Protein AF-T1A8P7-F1 (afdb_monomer_lite)

InterPro domains:
  IPR002156 Ribonuclease H domain [PF00075] (17-75)
  IPR002156 Ribonuclease H domain [PS50879] (1-76)
  IPR012337 Ribonuclease H-like superfamily [SSF53098] (6-75)
  IPR036397 Ribonuclease H superfamily [G3DSA:3.30.420.10] (1-76)

Sequence (76 aa):
MIETPEGESVERNGFLGHGTNQIAELTGAIEGLKATPAGASVLLVSDSQYVIKGLTEWRRGWERRGWRNSQGDPVA

Organism: NCBI:txid410659

Structure (mmCIF, N/CA/C/O backbone):
data_AF-T1A8P7-F1
#
_entry.id   AF-T1A8P7-F1
#
loop_
_atom_site.group_PDB
_atom_site.id
_atom_site.type_symbol
_atom_site.label_atom_id
_atom_site.label_alt_id
_atom_site.label_comp_id
_atom_site.label_asym_id
_atom_site.label_entity_id
_atom_site.label_seq_id
_atom_site.pdbx_PDB_ins_code
_atom_site.Cartn_x
_atom_site.Cartn_y
_atom_site.Cartn_z
_atom_site.occupancy
_atom_site.B_iso_or_equiv
_atom_site.auth_seq_id
_atom_site.auth_comp_id
_atom_site.auth_asym_id
_atom_site.auth_atom_id
_atom_site.pdbx_PDB_model_num
ATOM 1 N N . MET A 1 1 ? 0.509 0.716 12.761 1.00 90.25 1 MET A N 1
ATOM 2 C CA . MET A 1 1 ? -0.412 1.287 13.762 1.00 90.25 1 MET A CA 1
ATOM 3 C C . MET A 1 1 ? -1.607 1.853 13.025 1.00 90.25 1 MET A C 1
ATOM 5 O O . MET A 1 1 ? -1.416 2.431 11.963 1.00 90.25 1 MET A O 1
ATOM 9 N N . ILE A 1 2 ? -2.808 1.624 13.534 1.00 93.38 2 ILE A N 1
ATOM 10 C CA . ILE A 1 2 ? -4.052 2.190 13.012 1.00 93.38 2 ILE A CA 1
ATOM 11 C C . ILE A 1 2 ? -4.663 2.961 14.169 1.00 93.38 2 ILE A C 1
ATOM 13 O O . ILE A 1 2 ? -4.795 2.392 15.248 1.00 93.38 2 ILE A O 1
ATOM 17 N N . GLU A 1 3 ? -4.997 4.224 13.946 1.00 96.00 3 GLU A N 1
ATOM 18 C CA . GLU A 1 3 ? -5.620 5.093 14.941 1.00 96.00 3 GLU A CA 1
ATOM 19 C C . GLU A 1 3 ? -7.012 5.497 14.452 1.00 96.00 3 GLU A C 1
ATOM 21 O O . GLU A 1 3 ? -7.200 5.822 13.275 1.00 96.00 3 GLU A O 1
ATOM 26 N N . THR A 1 4 ? -7.995 5.406 15.342 1.00 93.25 4 THR A N 1
ATOM 27 C CA . THR A 1 4 ? -9.379 5.826 15.102 1.00 93.25 4 THR A CA 1
ATOM 28 C C . THR A 1 4 ? -9.545 7.319 15.403 1.00 93.25 4 THR A C 1
ATOM 30 O O . THR A 1 4 ? -8.745 7.886 16.149 1.00 93.25 4 THR A O 1
ATOM 33 N N . PRO A 1 5 ? -10.590 7.983 14.877 1.00 91.50 5 PRO A N 1
ATOM 34 C CA . PRO A 1 5 ? -10.899 9.369 15.239 1.00 91.50 5 PRO A CA 1
ATOM 35 C C . PRO A 1 5 ? -11.090 9.596 16.747 1.00 91.50 5 PRO A C 1
ATOM 37 O O . PRO A 1 5 ? -10.853 10.696 17.239 1.00 91.50 5 PRO A O 1
ATOM 40 N N . GLU A 1 6 ? -11.501 8.562 17.482 1.00 93.50 6 GLU A N 1
ATOM 41 C CA . GLU A 1 6 ? -11.692 8.569 18.933 1.00 93.50 6 GLU A CA 1
ATOM 42 C C . GLU A 1 6 ? -10.369 8.450 19.718 1.00 93.50 6 GLU A C 1
ATOM 44 O O . GLU A 1 6 ? -10.369 8.525 20.947 1.00 93.50 6 GLU A O 1
ATOM 49 N N . GLY A 1 7 ? -9.236 8.290 19.023 1.00 92.75 7 GLY A N 1
ATOM 50 C CA . GLY A 1 7 ? -7.904 8.151 19.616 1.00 92.75 7 GLY A CA 1
ATOM 51 C C . GLY A 1 7 ? -7.559 6.725 20.048 1.00 92.75 7 GLY A C 1
ATOM 52 O O . GLY A 1 7 ? -6.517 6.501 20.665 1.00 92.75 7 GLY A O 1
ATOM 53 N N . GLU A 1 8 ? -8.402 5.737 19.732 1.00 93.69 8 GLU A N 1
ATOM 54 C CA . GLU A 1 8 ? -8.060 4.333 19.956 1.00 93.69 8 GLU A CA 1
ATOM 55 C C . GLU A 1 8 ? -7.035 3.890 18.916 1.00 93.69 8 GLU A C 1
ATOM 57 O O . GLU A 1 8 ? -7.261 4.048 17.713 1.00 93.69 8 GLU A O 1
ATOM 62 N N . SER A 1 9 ? -5.925 3.308 19.369 1.00 94.25 9 SER A N 1
ATOM 63 C CA . SER A 1 9 ? -4.858 2.835 18.493 1.00 94.25 9 SER A CA 1
ATOM 64 C C . SER A 1 9 ? -4.627 1.335 18.630 1.00 94.25 9 SER A C 1
ATOM 66 O O . SER A 1 9 ? -4.677 0.754 19.714 1.00 94.25 9 SER A O 1
ATOM 68 N N . VAL A 1 10 ? -4.363 0.692 17.494 1.00 94.19 10 VAL A N 1
ATOM 69 C CA . VAL A 1 10 ? -4.007 -0.724 17.417 1.00 94.19 10 VAL A CA 1
ATOM 70 C C . VAL A 1 10 ? -2.716 -0.867 16.627 1.00 94.19 10 VAL A C 1
ATOM 72 O O . VAL A 1 10 ? -2.606 -0.443 15.471 1.00 94.19 10 VAL A O 1
ATOM 75 N N . GLU A 1 11 ? -1.722 -1.507 17.235 1.00 95.06 11 GLU A N 1
ATOM 76 C CA . GLU A 1 11 ? -0.509 -1.917 16.542 1.00 95.06 11 GLU A CA 1
ATOM 77 C C . GLU A 1 11 ? -0.664 -3.329 15.973 1.00 95.06 11 GLU A C 1
ATOM 79 O O . GLU A 1 11 ? -1.234 -4.224 16.597 1.00 95.06 11 GLU A O 1
ATOM 84 N N . ARG A 1 12 ? -0.161 -3.524 14.754 1.00 92.00 12 ARG A N 1
ATOM 85 C CA . ARG A 1 12 ? -0.112 -4.822 14.087 1.00 92.00 12 ARG A CA 1
ATOM 86 C C . ARG A 1 12 ? 1.264 -4.997 13.467 1.00 92.00 12 ARG A C 1
ATOM 88 O O . ARG A 1 12 ? 1.788 -4.063 12.865 1.00 92.00 12 ARG A O 1
ATOM 95 N N . ASN A 1 13 ? 1.803 -6.200 13.596 1.00 91.75 13 ASN A N 1
ATOM 96 C CA . ASN A 1 13 ? 3.027 -6.652 12.951 1.00 91.75 13 ASN A CA 1
ATOM 97 C C . ASN A 1 13 ? 2.803 -8.067 12.399 1.00 91.75 13 ASN A C 1
ATOM 99 O O . ASN A 1 13 ? 1.827 -8.735 12.747 1.00 91.75 13 ASN A O 1
ATOM 103 N N . GLY A 1 14 ? 3.676 -8.504 11.498 1.00 88.69 14 GLY A N 1
ATOM 104 C CA . GLY A 1 14 ? 3.565 -9.812 10.869 1.00 88.69 14 GLY A CA 1
ATOM 105 C C . GLY A 1 14 ? 4.864 -10.227 10.197 1.00 88.69 14 GLY A C 1
ATOM 106 O O . GLY A 1 14 ? 5.680 -9.387 9.818 1.00 88.69 14 GLY A O 1
ATOM 107 N N . PHE A 1 15 ? 5.049 -11.537 10.056 1.00 90.00 15 PHE A N 1
ATOM 108 C CA . PHE A 1 15 ? 6.190 -12.111 9.358 1.00 90.00 15 PHE A CA 1
ATOM 109 C C . PHE A 1 15 ? 5.826 -12.394 7.900 1.00 90.00 15 PHE A C 1
ATOM 111 O O . PHE A 1 15 ? 4.894 -13.145 7.624 1.00 90.00 15 PHE A O 1
ATOM 118 N N . LEU A 1 16 ? 6.579 -11.802 6.972 1.00 88.88 16 LEU A N 1
ATOM 119 C CA . LEU A 1 16 ? 6.360 -11.962 5.533 1.00 88.88 16 LEU A CA 1
ATOM 120 C C . LEU A 1 16 ? 6.922 -13.290 4.985 1.00 88.88 16 LEU A C 1
ATOM 122 O O . LEU A 1 16 ? 6.580 -13.696 3.878 1.00 88.88 16 LEU A O 1
ATOM 126 N N . GLY A 1 17 ? 7.787 -13.987 5.729 1.00 90.31 17 GLY A N 1
ATOM 127 C CA . GLY A 1 17 ? 8.525 -15.120 5.177 1.00 90.31 17 GLY A CA 1
ATOM 128 C C . GLY A 1 17 ? 9.637 -14.644 4.249 1.00 90.31 17 GLY A C 1
ATOM 129 O O . GLY A 1 17 ? 10.550 -13.938 4.675 1.00 90.31 17 GLY A O 1
ATOM 130 N N . HIS A 1 18 ? 9.563 -15.044 2.981 1.00 88.25 18 HIS A N 1
ATOM 131 C CA . HIS A 1 18 ? 10.502 -14.609 1.953 1.00 88.25 18 HIS A CA 1
ATOM 132 C C . HIS A 1 18 ? 9.998 -13.334 1.268 1.00 88.25 18 HIS A C 1
ATOM 134 O O . HIS A 1 18 ? 8.898 -13.310 0.722 1.00 88.25 18 HIS A O 1
ATOM 140 N N . GLY A 1 19 ? 10.816 -12.286 1.259 1.00 88.44 19 GLY A N 1
ATOM 141 C CA . GLY A 1 19 ? 10.490 -11.029 0.597 1.00 88.44 19 GLY A CA 1
ATOM 142 C C . GLY A 1 19 ? 11.577 -9.979 0.786 1.00 88.44 19 GLY A C 1
ATOM 143 O O . GLY A 1 19 ? 12.562 -10.194 1.490 1.00 88.44 19 GLY A O 1
ATOM 144 N N . THR A 1 20 ? 11.396 -8.834 0.137 1.00 93.38 20 THR A N 1
ATOM 145 C CA . THR A 1 20 ? 12.261 -7.660 0.290 1.00 93.38 20 THR A CA 1
ATOM 146 C C . THR A 1 20 ? 11.617 -6.649 1.235 1.00 93.38 20 THR A C 1
ATOM 148 O O . THR A 1 20 ? 10.422 -6.736 1.528 1.00 93.38 20 THR A O 1
ATOM 151 N N . ASN A 1 21 ? 12.385 -5.643 1.663 1.00 92.50 21 ASN A N 1
ATOM 152 C CA . ASN A 1 21 ? 11.858 -4.548 2.479 1.00 92.50 21 ASN A CA 1
ATOM 153 C C . ASN A 1 21 ? 10.652 -3.853 1.815 1.00 92.50 21 ASN A C 1
ATOM 155 O O . ASN A 1 21 ? 9.634 -3.635 2.458 1.00 92.50 21 ASN A O 1
ATOM 159 N N . GLN A 1 22 ? 10.713 -3.606 0.502 1.00 93.31 22 GLN A N 1
ATOM 160 C CA . GLN A 1 22 ? 9.624 -2.947 -0.235 1.00 93.31 22 GLN A CA 1
ATOM 161 C C . GLN A 1 22 ? 8.334 -3.785 -0.254 1.00 93.31 22 GLN A C 1
ATOM 163 O O . GLN A 1 22 ? 7.238 -3.233 -0.158 1.00 93.31 22 GLN A O 1
ATOM 168 N N . ILE A 1 23 ? 8.449 -5.119 -0.332 1.00 93.94 23 ILE A N 1
ATOM 169 C CA . ILE A 1 23 ? 7.287 -6.017 -0.236 1.00 93.94 23 ILE A CA 1
ATOM 170 C C . ILE A 1 23 ? 6.698 -5.954 1.178 1.00 93.94 23 ILE A C 1
ATOM 172 O O . ILE A 1 23 ? 5.478 -5.892 1.323 1.00 93.94 23 ILE A O 1
ATOM 176 N N . ALA A 1 24 ? 7.538 -5.933 2.217 1.00 93.88 24 ALA A N 1
ATOM 177 C CA . ALA A 1 24 ? 7.080 -5.827 3.602 1.00 93.88 24 ALA A CA 1
ATOM 178 C C . ALA A 1 24 ? 6.358 -4.498 3.870 1.00 93.88 24 ALA A C 1
ATOM 180 O O . ALA A 1 24 ? 5.278 -4.500 4.459 1.00 93.88 24 ALA A O 1
ATOM 181 N N . GLU A 1 25 ? 6.893 -3.385 3.368 1.00 94.44 25 GLU A N 1
ATOM 182 C CA . GLU A 1 25 ? 6.286 -2.055 3.491 1.00 94.44 25 GLU A CA 1
ATOM 183 C C . GLU A 1 25 ? 4.925 -1.974 2.784 1.00 94.44 25 GLU A C 1
ATOM 185 O O . GLU A 1 25 ? 3.940 -1.530 3.380 1.00 94.44 25 GLU A O 1
ATOM 190 N N . LEU A 1 26 ? 4.828 -2.465 1.541 1.00 93.94 26 LEU A N 1
ATOM 191 C CA . LEU A 1 26 ? 3.550 -2.531 0.824 1.00 93.94 26 LEU A CA 1
ATOM 192 C C . LEU A 1 26 ? 2.549 -3.460 1.511 1.00 93.94 26 LEU A C 1
ATOM 194 O O . LEU A 1 26 ? 1.371 -3.124 1.605 1.00 93.94 26 LEU A O 1
ATOM 198 N N . THR A 1 27 ? 3.008 -4.606 2.017 1.00 94.69 27 THR A N 1
ATOM 199 C CA . THR A 1 27 ? 2.157 -5.544 2.759 1.00 94.69 27 THR A CA 1
ATOM 200 C C . THR A 1 27 ? 1.601 -4.878 4.012 1.00 94.69 27 THR A C 1
ATOM 202 O O . THR A 1 27 ? 0.397 -4.936 4.247 1.00 94.69 27 THR A O 1
ATOM 205 N N . GLY A 1 28 ? 2.438 -4.170 4.775 1.00 94.19 28 GLY A N 1
ATOM 206 C CA . GLY A 1 28 ? 2.004 -3.409 5.946 1.00 94.19 28 GLY A CA 1
ATOM 207 C C . GLY A 1 28 ? 0.941 -2.360 5.606 1.00 94.19 28 GLY A C 1
ATOM 208 O O . GLY A 1 28 ? -0.072 -2.271 6.300 1.00 94.19 28 GLY A O 1
ATOM 209 N N . ALA A 1 29 ? 1.120 -1.618 4.508 1.00 94.69 29 ALA A N 1
ATOM 210 C CA . ALA A 1 29 ? 0.131 -0.647 4.040 1.00 94.69 29 ALA A CA 1
ATOM 211 C C . ALA A 1 29 ? -1.197 -1.312 3.622 1.00 94.69 29 ALA A C 1
ATOM 213 O O . ALA A 1 29 ? -2.269 -0.835 3.993 1.00 94.69 29 ALA A O 1
ATOM 214 N N . ILE A 1 30 ? -1.141 -2.432 2.891 1.00 94.00 30 ILE A N 1
ATOM 215 C CA . ILE A 1 30 ? -2.325 -3.189 2.451 1.00 94.00 30 ILE A CA 1
ATOM 216 C C . ILE A 1 30 ? -3.100 -3.741 3.649 1.00 94.00 30 ILE A C 1
ATOM 218 O O . ILE A 1 30 ? -4.315 -3.563 3.726 1.00 94.00 30 ILE A O 1
ATOM 222 N N . GLU A 1 31 ? -2.420 -4.398 4.588 1.00 94.94 31 GLU A N 1
ATOM 223 C CA . GLU A 1 31 ? -3.059 -4.972 5.774 1.00 94.94 31 GLU A CA 1
ATOM 224 C C . GLU A 1 31 ? -3.611 -3.884 6.702 1.00 94.94 31 GLU A C 1
ATOM 226 O O . GLU A 1 31 ? -4.700 -4.039 7.256 1.00 94.94 31 GLU A O 1
ATOM 231 N N . GLY A 1 32 ? -2.917 -2.744 6.805 1.00 94.31 32 GLY A N 1
ATOM 232 C CA . GLY A 1 32 ? -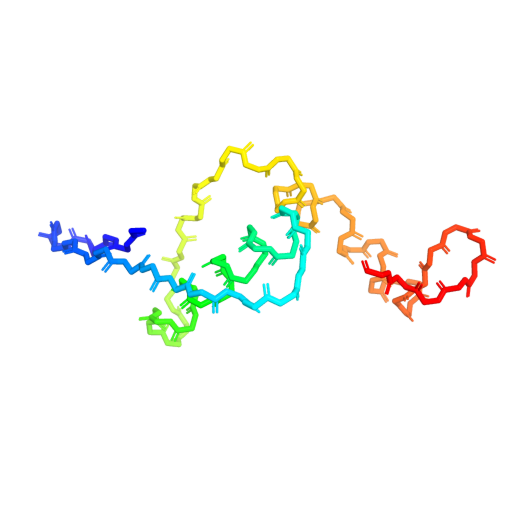3.417 -1.559 7.495 1.00 94.31 32 GLY A CA 1
ATOM 233 C C . GLY A 1 32 ? -4.748 -1.073 6.920 1.00 94.31 32 GLY A C 1
ATOM 234 O O . GLY A 1 32 ? -5.713 -0.913 7.661 1.00 94.31 32 GLY A O 1
ATOM 235 N N . LEU A 1 33 ? -4.831 -0.913 5.594 1.00 94.06 33 LEU A N 1
ATOM 236 C CA . LEU A 1 33 ? -6.055 -0.483 4.910 1.00 94.06 33 LEU A CA 1
ATOM 237 C C . LEU A 1 33 ? -7.183 -1.523 5.001 1.00 94.06 33 LEU A C 1
ATOM 239 O O . LEU A 1 33 ? -8.329 -1.150 5.235 1.00 94.06 33 LEU A O 1
ATOM 243 N N . LYS A 1 34 ? -6.885 -2.824 4.876 1.00 94.50 34 LYS A N 1
ATOM 244 C CA . LYS A 1 34 ? -7.885 -3.902 5.031 1.00 94.50 34 LYS A CA 1
ATOM 245 C C . LYS A 1 34 ? -8.514 -3.945 6.422 1.00 94.50 34 LYS A C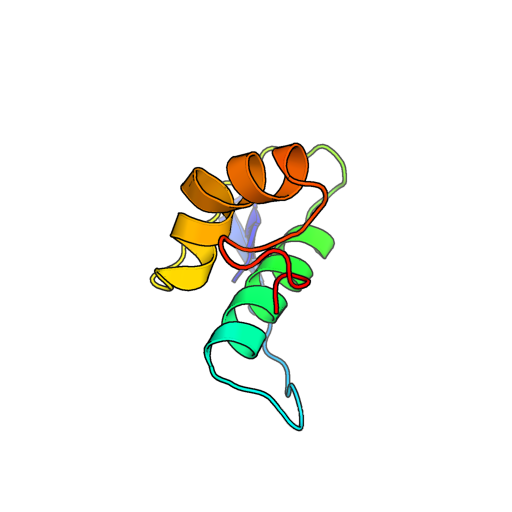 1
ATOM 247 O O . LYS A 1 34 ? -9.645 -4.398 6.564 1.00 94.50 34 LYS A O 1
ATOM 252 N N . ALA A 1 35 ? -7.778 -3.510 7.440 1.00 94.06 35 ALA A N 1
ATOM 253 C CA . ALA A 1 35 ? -8.275 -3.429 8.805 1.00 94.06 35 ALA A CA 1
ATOM 254 C C . ALA A 1 35 ? -9.124 -2.171 9.068 1.00 94.06 35 ALA A C 1
ATOM 256 O O . ALA A 1 35 ? -9.722 -2.070 10.138 1.00 94.06 35 ALA A O 1
ATOM 257 N N . THR A 1 36 ? -9.207 -1.232 8.117 1.00 93.81 36 THR A N 1
ATOM 258 C CA . THR A 1 36 ? -10.106 -0.072 8.214 1.00 93.81 36 THR A CA 1
ATOM 259 C C . THR A 1 36 ? -11.492 -0.380 7.636 1.00 93.81 36 THR A C 1
ATOM 261 O O . THR A 1 36 ? -11.605 -1.194 6.714 1.00 93.81 36 THR A O 1
ATOM 264 N N . PRO A 1 37 ? -12.569 0.252 8.144 1.00 93.69 37 PRO A N 1
ATOM 265 C CA . PRO A 1 37 ? -13.909 0.067 7.598 1.00 93.69 37 PRO A CA 1
ATOM 266 C C . PRO A 1 37 ? -13.988 0.424 6.108 1.00 93.69 37 PRO A C 1
ATOM 268 O O . PRO A 1 37 ? -13.418 1.419 5.656 1.00 93.69 37 PRO A O 1
ATOM 271 N N . ALA A 1 38 ? -14.745 -0.358 5.338 1.00 94.56 38 ALA A N 1
ATOM 2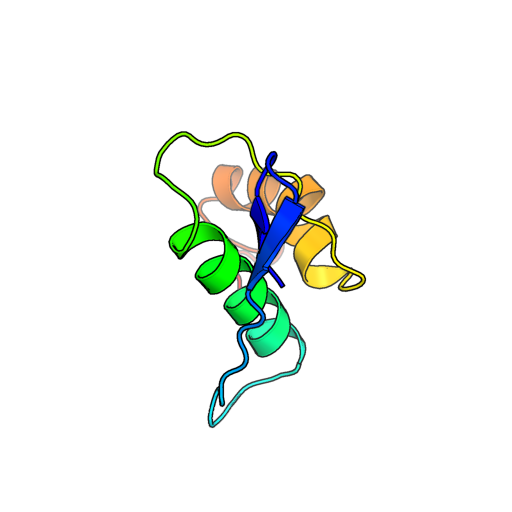72 C CA . ALA A 1 38 ? -14.957 -0.077 3.923 1.00 94.56 38 ALA A CA 1
ATOM 273 C C . ALA A 1 38 ? -15.601 1.310 3.729 1.00 94.56 38 ALA A C 1
ATOM 275 O O . ALA A 1 38 ? -16.615 1.626 4.348 1.00 94.56 38 ALA A O 1
ATOM 276 N N . GLY A 1 39 ? -15.011 2.131 2.856 1.00 94.06 39 GLY A N 1
ATOM 277 C CA . GLY A 1 39 ? -15.466 3.501 2.595 1.00 94.06 39 GLY A CA 1
ATOM 278 C C . GLY A 1 39 ? -14.959 4.554 3.587 1.00 94.06 39 GLY A C 1
ATOM 279 O O . GLY A 1 39 ? -15.273 5.730 3.414 1.00 94.06 39 GLY A O 1
ATOM 280 N N . ALA A 1 40 ? -14.162 4.174 4.592 1.00 94.00 40 ALA A N 1
ATOM 281 C CA . ALA A 1 40 ? -13.532 5.135 5.488 1.00 94.00 40 ALA A CA 1
ATOM 282 C C . ALA A 1 40 ? -12.525 6.030 4.745 1.00 94.00 40 ALA A C 1
ATOM 284 O O . ALA A 1 40 ? -11.785 5.581 3.866 1.00 94.00 40 ALA A O 1
ATOM 285 N N . SER A 1 41 ? -12.471 7.304 5.136 1.00 94.50 41 SER A N 1
ATOM 286 C CA . SER A 1 41 ? -11.392 8.205 4.732 1.00 94.50 41 SER A CA 1
ATOM 287 C C . SER A 1 41 ? -10.181 7.955 5.625 1.00 94.50 41 SER A C 1
ATOM 289 O O . SER A 1 41 ? -10.270 8.127 6.838 1.00 94.50 41 SER A O 1
ATOM 291 N N . VAL A 1 42 ? -9.054 7.561 5.033 1.00 94.38 42 VAL A N 1
ATOM 292 C CA . VAL A 1 42 ? -7.838 7.172 5.763 1.00 94.38 42 VAL A CA 1
ATOM 293 C C . VAL A 1 42 ? -6.681 8.098 5.396 1.00 94.38 42 VAL A C 1
ATOM 295 O O . VAL A 1 42 ? -6.405 8.313 4.215 1.00 94.38 42 VAL A O 1
ATOM 298 N N . LEU A 1 43 ? -5.970 8.606 6.406 1.00 94.94 43 LEU A N 1
ATOM 299 C CA . LEU A 1 43 ? -4.656 9.224 6.235 1.00 94.94 43 LEU A CA 1
ATOM 300 C C . LEU A 1 43 ? -3.581 8.145 6.401 1.00 94.94 43 LEU A C 1
ATOM 302 O O . LEU A 1 43 ? -3.326 7.679 7.508 1.00 94.94 43 LEU A O 1
ATOM 306 N N . LEU A 1 44 ? -2.944 7.749 5.299 1.00 94.12 44 LEU A N 1
ATOM 307 C CA . LEU A 1 44 ? -1.813 6.825 5.341 1.00 94.12 44 LEU A CA 1
ATOM 308 C C . LEU A 1 44 ? -0.512 7.609 5.544 1.00 94.12 44 LEU A C 1
ATOM 310 O O . LEU A 1 44 ? -0.113 8.385 4.676 1.00 94.12 44 LEU A O 1
ATOM 314 N N . VAL A 1 45 ? 0.164 7.369 6.666 1.00 94.88 45 VAL A N 1
ATOM 315 C CA . VAL A 1 45 ? 1.487 7.932 6.968 1.00 94.88 45 VAL A CA 1
ATOM 316 C C . VAL A 1 45 ? 2.530 6.826 6.841 1.00 94.88 45 VAL A C 1
ATOM 318 O O . VAL A 1 45 ? 2.387 5.761 7.437 1.00 94.88 45 VAL A O 1
ATOM 321 N N . SER A 1 46 ? 3.572 7.064 6.046 1.00 94.94 46 SER A N 1
ATOM 322 C CA . SER A 1 46 ? 4.676 6.124 5.847 1.00 94.94 46 SER A CA 1
ATOM 323 C C . SER A 1 46 ? 5.960 6.882 5.517 1.00 94.94 46 SER A C 1
ATOM 325 O O . SER A 1 46 ? 5.921 7.894 4.818 1.00 94.94 46 SER A O 1
ATOM 327 N N . ASP A 1 47 ? 7.092 6.386 6.007 1.00 94.19 47 ASP A N 1
ATOM 328 C CA . ASP A 1 47 ? 8.441 6.816 5.629 1.00 94.19 47 ASP A CA 1
ATOM 329 C C . ASP A 1 47 ? 8.966 6.084 4.378 1.00 94.19 47 ASP A C 1
ATOM 331 O O . ASP A 1 47 ? 9.925 6.535 3.744 1.00 94.19 47 ASP A O 1
ATOM 335 N N . SER A 1 48 ? 8.294 5.006 3.957 1.00 95.25 48 SER A N 1
ATOM 336 C CA . SER A 1 48 ? 8.605 4.281 2.728 1.00 95.25 48 SER A CA 1
ATOM 337 C C . SER A 1 48 ? 8.321 5.135 1.497 1.00 95.25 48 SER A C 1
ATOM 339 O O . SER A 1 48 ? 7.176 5.348 1.083 1.00 95.25 48 SER A O 1
ATOM 341 N N . GLN A 1 49 ? 9.392 5.548 0.822 1.00 94.19 49 GLN A N 1
ATOM 342 C CA . GLN A 1 49 ? 9.286 6.195 -0.484 1.00 94.19 49 GLN A CA 1
ATOM 343 C C . GLN A 1 49 ? 8.624 5.287 -1.527 1.00 94.19 49 GLN A C 1
ATOM 345 O O . GLN A 1 49 ? 7.967 5.801 -2.431 1.00 94.19 49 GLN A O 1
ATOM 350 N N . TYR A 1 50 ? 8.764 3.962 -1.407 1.00 93.25 50 TYR A N 1
ATOM 351 C CA . TYR A 1 50 ? 8.148 3.023 -2.343 1.00 93.25 50 TYR A CA 1
ATOM 352 C C . TYR A 1 50 ? 6.624 3.030 -2.217 1.00 93.25 50 TYR A C 1
ATOM 354 O O . TYR A 1 50 ? 5.927 3.144 -3.224 1.00 93.25 50 TYR A O 1
ATOM 362 N N . VAL A 1 51 ? 6.101 2.997 -0.985 1.00 95.00 51 VAL A N 1
ATOM 363 C CA . VAL A 1 51 ? 4.656 3.091 -0.723 1.00 95.00 51 VAL A CA 1
ATOM 364 C C . VAL A 1 51 ? 4.117 4.444 -1.182 1.00 95.00 51 VAL A C 1
ATOM 366 O O . VAL A 1 51 ? 3.145 4.493 -1.938 1.00 95.00 51 VAL A O 1
ATOM 369 N N . ILE A 1 52 ? 4.766 5.541 -0.775 1.00 95.12 52 ILE A N 1
ATOM 370 C CA . ILE A 1 52 ? 4.300 6.895 -1.096 1.00 95.12 52 ILE A CA 1
ATOM 371 C C . ILE A 1 52 ? 4.280 7.115 -2.610 1.00 95.12 52 ILE A C 1
ATOM 373 O O . ILE A 1 52 ? 3.218 7.407 -3.158 1.00 95.12 52 ILE A O 1
ATOM 377 N N . LYS A 1 53 ? 5.405 6.912 -3.309 1.00 94.50 53 LYS A N 1
ATOM 378 C CA . LYS A 1 53 ? 5.471 7.118 -4.765 1.00 94.50 53 LYS A CA 1
ATOM 379 C C . LYS A 1 53 ? 4.632 6.109 -5.534 1.00 94.50 53 LYS A C 1
ATOM 381 O O . LYS A 1 53 ? 4.016 6.469 -6.537 1.00 94.50 53 LYS A O 1
ATOM 386 N N . GLY A 1 54 ? 4.551 4.870 -5.049 1.00 93.19 54 GLY A N 1
ATOM 387 C CA . GLY A 1 54 ? 3.659 3.854 -5.594 1.00 93.19 54 GLY A CA 1
ATOM 388 C C . GLY A 1 54 ? 2.221 4.359 -5.668 1.00 93.19 54 GLY A C 1
ATOM 389 O O . GLY A 1 54 ? 1.610 4.312 -6.734 1.00 93.19 54 GLY A O 1
ATOM 390 N N . LEU A 1 55 ? 1.705 4.923 -4.574 1.00 91.69 55 LEU A N 1
ATOM 391 C CA . LEU A 1 55 ? 0.323 5.397 -4.480 1.00 91.69 55 LEU A CA 1
ATOM 392 C C . LEU A 1 5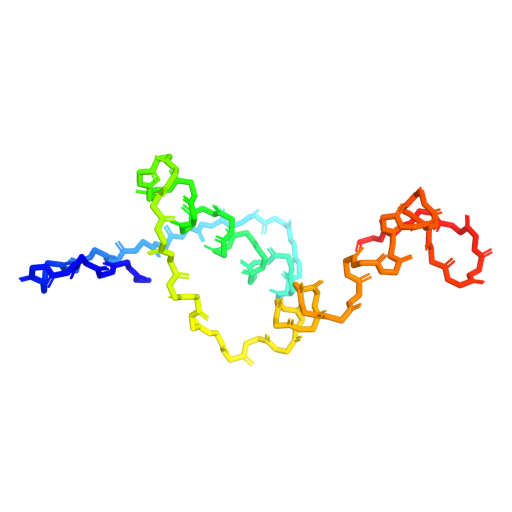5 ? 0.075 6.742 -5.179 1.00 91.69 55 LEU A C 1
ATOM 394 O O . LEU A 1 55 ? -0.988 6.918 -5.789 1.00 91.69 55 LEU A O 1
ATOM 398 N N . THR A 1 56 ? 1.017 7.685 -5.096 1.00 92.12 56 THR A N 1
ATOM 399 C CA . THR A 1 56 ? 0.816 9.071 -5.555 1.00 92.12 56 THR A CA 1
ATOM 400 C C . THR A 1 56 ? 1.279 9.318 -6.991 1.00 92.12 56 THR A C 1
ATOM 402 O O . THR A 1 56 ? 0.640 10.093 -7.706 1.00 92.12 56 THR A O 1
ATOM 405 N N . GLU A 1 57 ? 2.333 8.636 -7.448 1.00 93.38 57 GLU A N 1
ATOM 406 C CA . GLU A 1 57 ? 2.985 8.888 -8.739 1.00 93.38 57 GLU A CA 1
ATOM 407 C C . GLU A 1 57 ? 2.811 7.719 -9.719 1.00 93.38 57 GLU A C 1
ATOM 409 O O . GLU A 1 57 ? 2.308 7.895 -10.834 1.00 93.38 57 GLU A O 1
ATOM 414 N N . TRP A 1 58 ? 3.226 6.511 -9.327 1.00 92.50 58 TRP A N 1
ATOM 415 C CA . TRP A 1 58 ? 3.437 5.409 -10.270 1.00 92.50 58 TRP A CA 1
ATOM 416 C C . TRP A 1 58 ? 2.159 4.663 -10.625 1.00 92.50 58 TRP A C 1
ATOM 418 O O . TRP A 1 58 ? 1.940 4.395 -11.809 1.00 92.50 58 TRP A O 1
ATOM 428 N N . ARG A 1 59 ? 1.283 4.392 -9.645 1.00 92.75 59 ARG A N 1
ATOM 429 C CA . ARG A 1 59 ? 0.034 3.635 -9.841 1.00 92.75 59 ARG A CA 1
ATOM 430 C C . ARG A 1 59 ? -0.771 4.152 -11.025 1.00 92.75 59 ARG A C 1
ATOM 432 O O . ARG A 1 59 ? -1.117 3.380 -11.911 1.00 92.75 59 ARG A O 1
ATOM 439 N N . ARG A 1 60 ? -0.999 5.468 -11.100 1.00 91.69 60 ARG A N 1
ATOM 440 C CA . ARG A 1 60 ? -1.756 6.091 -12.204 1.00 91.69 60 ARG A CA 1
ATOM 441 C C . ARG A 1 60 ? -1.114 5.820 -13.568 1.00 91.69 60 ARG A C 1
ATOM 443 O O . ARG A 1 60 ? -1.806 5.645 -14.569 1.00 91.69 60 ARG A O 1
ATOM 450 N N . GLY A 1 61 ? 0.216 5.817 -13.624 1.00 92.44 61 GLY A N 1
ATOM 451 C CA . GLY A 1 61 ? 0.976 5.523 -14.834 1.00 92.44 61 GLY A CA 1
ATOM 452 C C . GLY A 1 61 ? 0.970 4.041 -15.207 1.00 92.44 61 GLY A C 1
ATOM 453 O O . GLY A 1 61 ? 0.967 3.731 -16.398 1.00 92.44 61 GLY A O 1
ATOM 454 N N . TRP A 1 62 ? 0.980 3.141 -14.225 1.00 93.38 62 TRP A N 1
ATOM 455 C CA . TRP A 1 62 ? 0.878 1.698 -14.439 1.00 93.38 62 TRP A CA 1
ATOM 456 C C . TRP A 1 62 ? -0.524 1.291 -14.876 1.00 93.38 62 TRP A C 1
ATOM 458 O O . TRP A 1 62 ? -0.645 0.616 -15.890 1.00 93.38 62 TRP A O 1
ATOM 468 N N . GLU A 1 63 ? -1.575 1.774 -14.210 1.00 93.31 63 GLU A N 1
ATOM 469 C CA . GLU A 1 63 ? -2.974 1.534 -14.592 1.00 93.31 63 GLU A CA 1
ATOM 470 C C . GLU A 1 63 ? -3.224 1.937 -16.053 1.00 93.31 63 GLU A C 1
ATOM 472 O O . GLU A 1 63 ? -3.733 1.142 -16.841 1.00 93.31 63 GLU A O 1
ATOM 477 N N . ARG A 1 64 ? -2.757 3.127 -16.461 1.00 93.12 64 ARG A N 1
ATOM 478 C CA . ARG A 1 64 ? -2.856 3.596 -17.856 1.00 93.12 64 ARG A CA 1
ATOM 479 C C . ARG A 1 64 ? -2.116 2.695 -18.850 1.00 93.12 64 ARG A C 1
ATOM 481 O O . ARG A 1 64 ? -2.517 2.600 -20.004 1.00 93.12 64 ARG A O 1
ATOM 488 N N . ARG A 1 65 ? -1.023 2.063 -18.420 1.00 92.50 65 ARG A N 1
ATOM 489 C CA . ARG A 1 65 ? -0.188 1.167 -19.237 1.00 92.50 65 ARG A CA 1
ATOM 490 C C . ARG A 1 65 ? -0.564 -0.310 -19.086 1.00 92.50 65 ARG A C 1
ATOM 492 O O . ARG A 1 65 ? 0.176 -1.165 -19.564 1.00 92.50 65 ARG A O 1
ATOM 499 N N . GLY A 1 66 ? -1.685 -0.622 -18.432 1.00 94.44 66 GLY A N 1
ATOM 500 C CA . GLY A 1 66 ? -2.113 -2.002 -18.202 1.00 94.44 66 GLY A CA 1
ATOM 501 C C . GLY A 1 66 ? -1.145 -2.783 -17.310 1.00 94.44 66 GLY A C 1
ATOM 502 O O . GLY A 1 66 ? -0.841 -3.933 -17.605 1.00 94.44 66 GLY A O 1
ATOM 503 N N . TRP A 1 67 ? -0.640 -2.140 -16.254 1.00 94.19 67 TRP A N 1
ATOM 504 C CA . TRP A 1 67 ? 0.308 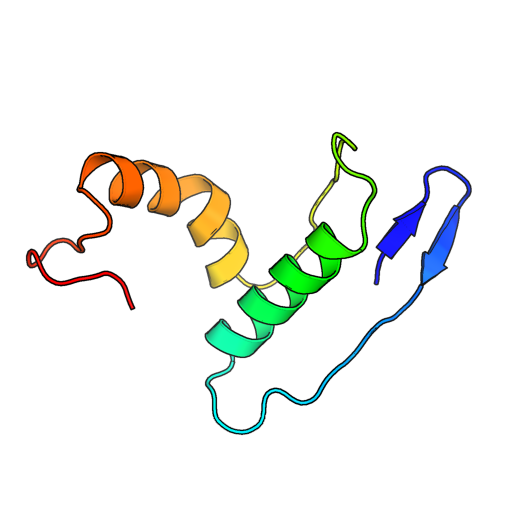-2.701 -15.283 1.00 94.19 67 TRP A CA 1
ATOM 505 C C . TRP A 1 67 ? 1.646 -3.130 -15.889 1.00 94.19 67 TRP A C 1
ATOM 507 O O . TRP A 1 67 ? 2.233 -4.137 -15.496 1.00 94.19 67 TRP A O 1
ATOM 517 N N . ARG A 1 68 ? 2.150 -2.326 -16.832 1.00 92.19 68 ARG A N 1
ATOM 518 C CA . ARG A 1 68 ? 3.457 -2.515 -17.470 1.00 92.19 68 ARG A CA 1
ATOM 519 C C . ARG A 1 68 ? 4.435 -1.385 -1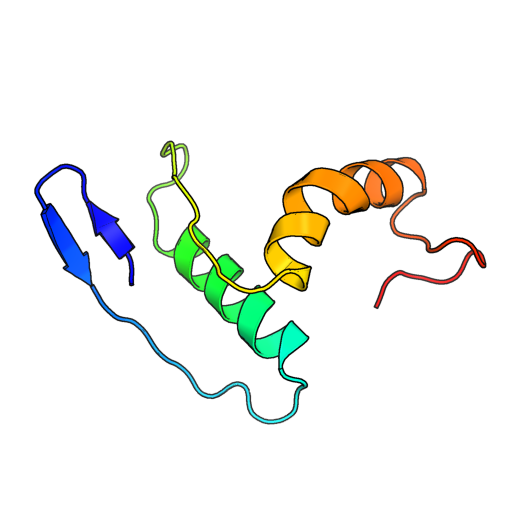7.159 1.00 92.19 68 ARG A C 1
ATOM 521 O O . ARG A 1 68 ? 4.048 -0.219 -17.018 1.00 92.19 68 ARG A O 1
ATOM 528 N N . ASN A 1 69 ? 5.713 -1.739 -17.058 1.00 89.56 69 ASN A N 1
ATOM 529 C CA . ASN A 1 69 ? 6.819 -0.807 -16.866 1.00 89.56 69 ASN A CA 1
ATOM 530 C C . ASN A 1 69 ? 7.190 -0.093 -18.192 1.00 89.56 69 ASN A C 1
ATOM 532 O O . ASN A 1 69 ? 6.501 -0.219 -19.205 1.00 89.56 69 ASN A O 1
ATOM 536 N N . SER A 1 70 ? 8.257 0.713 -18.200 1.00 86.56 70 SER A N 1
ATOM 537 C CA . SER A 1 70 ? 8.723 1.416 -19.412 1.00 86.56 70 SER A CA 1
ATOM 538 C C . SER A 1 70 ? 9.292 0.498 -20.497 1.00 86.56 70 SER A C 1
ATOM 540 O O . SER A 1 70 ? 9.360 0.918 -21.647 1.00 86.56 70 SER A O 1
ATOM 542 N N . GLN A 1 71 ? 9.687 -0.724 -20.143 1.00 89.75 71 GLN A N 1
ATOM 543 C CA . GLN A 1 71 ? 10.211 -1.743 -21.056 1.00 89.75 71 GLN A CA 1
ATOM 544 C C . GLN A 1 71 ? 9.097 -2.629 -21.643 1.00 89.75 71 GLN A C 1
ATOM 546 O O . GLN A 1 71 ? 9.341 -3.382 -22.577 1.00 89.75 71 GLN A O 1
ATOM 551 N N . GLY A 1 72 ? 7.858 -2.497 -21.153 1.00 87.94 72 GLY A N 1
ATOM 552 C CA . GLY A 1 72 ? 6.704 -3.281 -21.604 1.00 87.94 72 GLY A CA 1
ATOM 553 C C . GLY A 1 72 ? 6.447 -4.549 -20.787 1.00 87.94 72 GLY A C 1
ATOM 554 O O . GLY A 1 72 ? 5.427 -5.206 -21.004 1.00 87.94 72 GLY A O 1
ATOM 555 N N . ASP A 1 73 ? 7.303 -4.852 -19.814 1.00 92.31 73 ASP A N 1
ATOM 556 C CA . ASP A 1 73 ? 7.136 -5.997 -18.921 1.00 92.31 73 ASP A CA 1
ATOM 557 C C . ASP A 1 73 ? 6.130 -5.694 -17.803 1.00 92.31 73 ASP A C 1
ATOM 559 O O . ASP A 1 73 ? 5.926 -4.520 -17.462 1.00 92.31 73 ASP A O 1
ATOM 563 N N . PRO A 1 74 ? 5.510 -6.722 -17.195 1.00 92.06 74 PRO A N 1
ATOM 564 C CA . PRO A 1 74 ? 4.712 -6.557 -15.986 1.00 92.06 74 PRO A CA 1
ATOM 565 C C . PRO A 1 74 ? 5.485 -5.820 -14.885 1.00 92.06 74 PRO A C 1
ATOM 567 O O . PRO A 1 74 ? 6.683 -6.033 -14.692 1.00 92.06 74 PRO A O 1
ATOM 570 N N . VAL A 1 75 ? 4.796 -4.940 -14.162 1.00 89.06 75 VAL A N 1
ATOM 571 C CA . VAL A 1 75 ? 5.353 -4.308 -12.956 1.00 89.06 75 VAL A CA 1
ATOM 572 C C . VAL A 1 75 ? 5.555 -5.380 -11.879 1.00 89.06 75 VAL A C 1
ATOM 574 O O . VAL A 1 75 ? 4.702 -6.255 -11.726 1.00 89.06 75 VAL A O 1
ATOM 577 N N . ALA A 1 76 ? 6.685 -5.308 -11.173 1.00 75.88 76 ALA A N 1
ATOM 578 C CA . ALA A 1 76 ? 7.094 -6.237 -10.119 1.00 75.88 76 ALA A CA 1
ATOM 579 C C . ALA A 1 76 ? 6.805 -5.694 -8.713 1.00 75.88 76 ALA A C 1
ATOM 581 O O . ALA A 1 76 ? 6.849 -4.452 -8.533 1.00 75.88 76 ALA A O 1
#

Foldseek 3Di:
DAADPVGDDDDDDDDPDDDDPLVRQVVVVVVNVVPDDPPDDDDDDDPDPSVVCCVPPVVVVCVVLVQADPVRHHDD

Radius of gyration: 14.56 Å; chains: 1; bounding box: 28×24×42 Å

pLDDT: mean 92.72, std 2.79, range [75.88, 96.0]

Secondary structure (DSSP, 8-state):
-EE-TTS-EE------SS--HHHHHHHHHHHHHHTSPTT-------S-HHHHHIIIIIHHHHHHTTSB-TTSSBP-